Protein AF-A3HVT8-F1 (afdb_monomer)

pLDDT: mean 86.58, std 16.51, range [49.47, 98.69]

Radius of gyration: 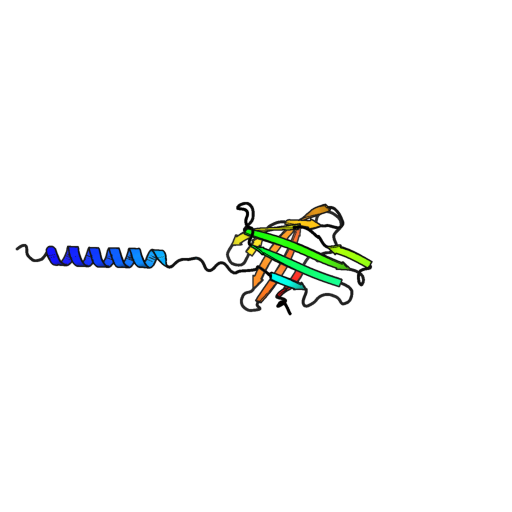23.58 Å; Cα contacts (8 Å, |Δi|>4): 296; chains: 1; bounding box: 61×32×71 Å

Nearest PDB structures (foldseek):
  1k32-assembly1_E  TM=3.533E-01  e=2.035E+00  Thermoplasma acidophilum
  9cpb-assembly1_3N  TM=2.663E-01  e=1.655E+00  Bos taurus

Sequence (145 aa):
MQFSYFWEISIMKVLAWFILQLSLAFSGFGQNLSGNWEWAQNPSDRSFSIQLIQSSSKAFDLEGSHCGTYYNGGRIDCAEELSIFLNQESENLWIGTIQSAYSGKKSQLTIAYNPKEKQLEWQITKGEGQFYFPYHAILEKVDPN

Mean predicted aligned error: 9.39 Å

Organism: NCBI:txid388413

Secondary structure (DSSP, 8-state):
--TTHHHHHHHHHHHHHHHHHHTT----------EEEEETT--TTEEEEEEEEE-SSSS-SEEEEEEEEETTTTEEEE-SS--EEEEEEETTEEEEEEE-TTT--EEEEEEEEETTTTEEEEEEEE--S---S-SEEEEEEEPP-

Foldseek 3Di:
DPPPPPVVVVVVVVVVVVVVVVVVPPPPPQDDPAAKKWFPPDDPFKTKIKGWDQDPDPPARIWIWMWIAGRNNPDIFGDPDIFWGWHAPDRQKIWDWGQTPVFRDIFIWMWGADPVVRWIWIAGPGDDDDHRDDRTGIIHGDDDD

Solvent-accessible surface area (backbone atoms only — not comparable to full-atom values): 7995 Å² total; per-residue (Å²): 142,77,80,74,62,65,61,54,59,53,53,53,51,52,52,52,51,52,53,59,59,60,70,70,69,77,70,78,82,71,82,80,72,56,44,39,31,34,42,74,82,53,58,97,42,39,48,40,36,38,39,36,38,74,42,92,52,94,87,32,55,33,31,20,27,40,39,11,27,32,69,74,61,78,40,67,20,55,40,95,51,80,30,33,46,27,37,72,76,50,91,56,29,31,39,38,38,38,44,31,59,62,55,67,29,63,20,36,31,39,40,37,54,41,80,90,79,57,31,36,43,39,36,50,78,43,84,42,80,60,69,44,63,74,57,64,45,53,25,35,71,54,79,86,129

Structure (mmCIF, N/CA/C/O backbone):
data_AF-A3HVT8-F1
#
_entry.id   AF-A3HVT8-F1
#
loop_
_atom_site.group_PDB
_atom_site.id
_atom_site.type_symbol
_atom_site.label_atom_id
_atom_site.label_alt_id
_atom_site.label_comp_id
_atom_site.label_asym_id
_atom_site.label_entity_id
_atom_site.label_seq_id
_atom_site.pdbx_PDB_ins_code
_atom_site.Cartn_x
_atom_site.Cartn_y
_atom_site.Cartn_z
_atom_site.occupancy
_atom_site.B_iso_or_equiv
_atom_site.auth_seq_id
_atom_site.auth_comp_id
_atom_site.auth_asym_id
_atom_site.auth_atom_id
_atom_site.pdbx_PDB_model_num
ATOM 1 N N . MET A 1 1 ? -44.988 -16.200 57.098 1.00 51.44 1 MET A N 1
ATOM 2 C CA . MET A 1 1 ? -44.590 -16.339 55.679 1.00 51.44 1 MET A CA 1
ATOM 3 C C . MET A 1 1 ? -43.685 -15.168 55.317 1.00 51.44 1 MET A C 1
ATOM 5 O O . MET A 1 1 ? -44.191 -14.131 54.929 1.00 51.44 1 MET A O 1
ATOM 9 N N . GLN A 1 2 ? -42.375 -15.258 55.556 1.00 52.53 2 GLN A N 1
ATOM 10 C CA . GLN A 1 2 ? -41.452 -14.159 55.201 1.00 52.53 2 GLN A CA 1
ATOM 11 C C . GLN A 1 2 ? -39.993 -1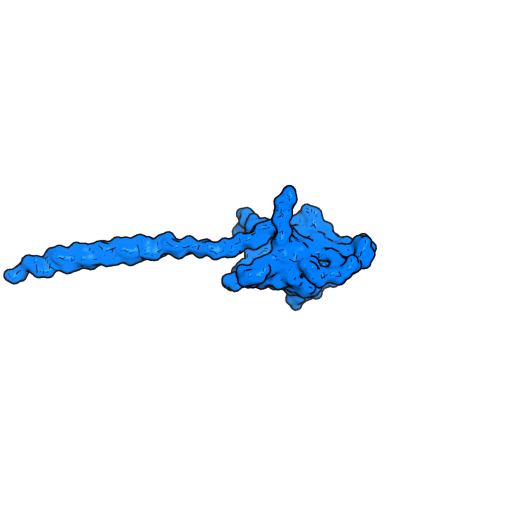4.605 54.994 1.00 52.53 2 GLN A C 1
ATOM 13 O O . GLN A 1 2 ? -39.136 -13.780 54.703 1.00 52.53 2 GLN A O 1
ATOM 18 N N . PHE A 1 3 ? -39.704 -15.908 55.094 1.00 49.47 3 PHE A N 1
ATOM 19 C CA . PHE A 1 3 ? -38.347 -16.448 54.952 1.00 49.47 3 PHE A CA 1
ATOM 20 C C . PHE A 1 3 ? -37.931 -16.729 53.499 1.00 49.47 3 PHE A C 1
ATOM 22 O O . PHE A 1 3 ? -36.769 -17.028 53.254 1.00 49.47 3 PHE A O 1
ATOM 29 N N . SER A 1 4 ? -38.844 -16.597 52.534 1.00 54.00 4 SER A N 1
ATOM 30 C CA . SER A 1 4 ? -38.596 -16.936 51.127 1.00 54.00 4 SER A CA 1
ATOM 31 C C . SER A 1 4 ? -38.040 -15.795 50.272 1.00 54.00 4 SER A C 1
ATOM 33 O O . SER A 1 4 ? -37.589 -16.037 49.165 1.00 54.00 4 SER A O 1
ATOM 35 N N . TYR A 1 5 ? -38.030 -14.550 50.753 1.00 52.88 5 TYR A N 1
ATOM 36 C CA . TYR A 1 5 ? -37.575 -13.408 49.942 1.0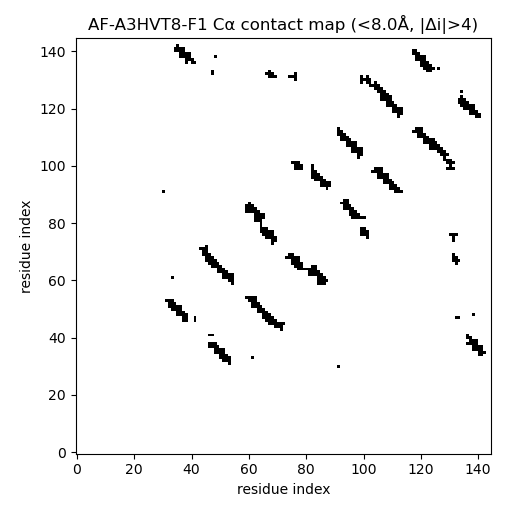0 52.88 5 TYR A CA 1
ATOM 37 C C . TYR A 1 5 ? -36.069 -13.134 50.054 1.00 52.88 5 TYR A C 1
ATOM 39 O O . TYR A 1 5 ? -35.485 -12.473 49.199 1.00 52.88 5 TYR A O 1
ATOM 47 N N . PHE A 1 6 ? -35.415 -13.638 51.104 1.00 51.94 6 PHE A N 1
ATOM 48 C CA . PHE A 1 6 ? -34.019 -13.298 51.395 1.00 51.94 6 PHE A CA 1
ATOM 49 C C . PHE A 1 6 ? -33.012 -14.053 50.509 1.00 51.94 6 PHE A C 1
ATOM 51 O O . PHE A 1 6 ? -31.947 -13.520 50.185 1.00 51.94 6 PHE A O 1
ATOM 58 N N . TRP A 1 7 ? -33.348 -15.273 50.077 1.00 50.72 7 TRP A N 1
ATOM 59 C CA . TRP A 1 7 ? -32.488 -16.072 49.197 1.00 50.72 7 TRP A CA 1
ATOM 60 C C . TRP A 1 7 ? -32.522 -15.585 47.737 1.00 50.72 7 TRP A C 1
ATOM 62 O O . TRP A 1 7 ? -31.497 -15.630 47.058 1.00 50.72 7 TRP A O 1
ATOM 72 N N . GLU A 1 8 ? -33.651 -15.043 47.263 1.00 52.25 8 GLU A N 1
ATOM 73 C CA . GLU A 1 8 ? -33.821 -14.634 45.855 1.00 52.25 8 GLU A CA 1
ATOM 74 C C . GLU A 1 8 ? -33.007 -13.378 45.535 1.00 52.25 8 GLU A C 1
ATOM 76 O O . GLU A 1 8 ? -32.340 -13.298 44.502 1.00 52.25 8 GLU A O 1
ATOM 81 N N . ILE A 1 9 ? -32.959 -12.432 46.479 1.00 57.47 9 ILE A N 1
ATOM 82 C CA . ILE A 1 9 ? -32.184 -11.190 46.354 1.00 57.47 9 ILE A CA 1
ATOM 83 C C . ILE A 1 9 ? -30.674 -11.483 46.290 1.00 57.47 9 ILE A C 1
ATOM 85 O O . ILE A 1 9 ? -29.931 -10.776 45.608 1.00 57.47 9 ILE A O 1
ATOM 89 N N . SER A 1 10 ? -30.207 -12.534 46.973 1.00 59.22 10 SER A N 1
ATOM 90 C CA . SER A 1 10 ? -28.794 -12.936 46.946 1.00 59.22 10 SER A CA 1
ATOM 91 C C . SER A 1 10 ? -28.405 -13.577 45.612 1.00 59.22 10 SER A C 1
ATOM 93 O O . SER A 1 10 ? -27.349 -13.256 45.072 1.00 59.22 10 SER A O 1
ATOM 95 N N . ILE A 1 11 ? -29.276 -14.407 45.030 1.00 60.94 11 ILE A N 1
ATOM 96 C CA . ILE A 1 11 ? -29.049 -15.042 43.722 1.00 60.94 11 ILE A CA 1
ATOM 97 C C . ILE A 1 11 ? -29.028 -13.993 42.600 1.00 60.94 11 ILE A C 1
ATOM 99 O O . ILE A 1 11 ? -28.131 -14.016 41.757 1.00 60.94 11 ILE A O 1
ATOM 103 N N . MET A 1 12 ? -29.944 -13.015 42.627 1.00 63.25 12 MET A N 1
ATOM 104 C CA . MET A 1 12 ? -29.980 -11.931 41.634 1.00 63.25 12 MET A CA 1
ATOM 105 C C . MET A 1 12 ? -28.729 -11.039 41.672 1.00 63.25 12 MET A C 1
ATOM 107 O O . MET A 1 12 ? -28.254 -10.610 40.623 1.00 63.25 12 MET A O 1
ATOM 111 N N . LYS A 1 13 ? -28.154 -10.788 42.857 1.00 62.09 13 LYS A N 1
ATOM 112 C CA . LYS A 1 13 ? -26.903 -10.020 42.999 1.00 62.09 13 LYS A CA 1
ATOM 113 C C . LYS A 1 13 ? -25.692 -10.771 42.455 1.00 62.09 13 LYS A C 1
ATOM 115 O O . LYS A 1 13 ? -24.856 -10.152 41.806 1.00 62.09 13 LYS A O 1
ATOM 120 N N . VAL A 1 14 ? -25.613 -12.084 42.683 1.00 67.50 14 VAL A N 1
ATOM 121 C CA . VAL A 1 14 ? -24.528 -12.932 42.159 1.00 67.50 14 VAL A CA 1
ATOM 122 C C . VAL A 1 14 ? -24.604 -13.033 40.634 1.00 67.50 14 VAL A C 1
ATOM 124 O O . VAL A 1 14 ? -23.586 -12.863 39.972 1.00 67.50 14 VAL A O 1
ATOM 127 N N . LEU A 1 15 ? -25.804 -13.210 40.070 1.00 64.81 15 LEU A N 1
ATOM 128 C CA . LEU A 1 15 ? -26.034 -13.192 38.619 1.00 64.81 15 LEU A CA 1
ATOM 129 C C . LEU A 1 15 ? -25.666 -11.842 37.989 1.00 64.81 15 LEU A C 1
ATOM 131 O O . LEU A 1 15 ? -24.975 -11.815 36.975 1.00 64.81 15 LEU A O 1
ATOM 135 N N . ALA A 1 16 ? -26.062 -10.726 38.608 1.00 64.38 16 ALA A N 1
ATOM 136 C CA . ALA A 1 16 ? -25.708 -9.391 38.125 1.00 64.38 16 ALA A CA 1
ATOM 137 C C . ALA A 1 16 ? -24.189 -9.135 38.166 1.00 64.38 16 ALA A C 1
ATOM 139 O O . ALA A 1 16 ? -23.643 -8.544 37.237 1.00 64.38 16 ALA A O 1
ATOM 140 N N . TRP A 1 17 ? -23.493 -9.622 39.200 1.00 66.62 17 TRP A N 1
ATOM 141 C CA . TRP A 1 17 ? -22.031 -9.548 39.295 1.00 66.62 17 TRP A CA 1
ATOM 142 C C . TRP A 1 17 ? -21.335 -10.406 38.231 1.00 66.62 17 TRP A C 1
ATOM 144 O O . TRP A 1 17 ? -20.360 -9.962 37.629 1.00 66.62 17 TRP A O 1
ATOM 154 N N . PHE A 1 18 ? -21.863 -11.601 37.951 1.00 60.38 18 PHE A N 1
ATOM 155 C CA . PHE A 1 18 ? -21.343 -12.485 36.904 1.00 60.38 18 PHE A CA 1
ATOM 156 C C . PHE A 1 18 ? -21.504 -11.878 35.503 1.00 60.38 18 PHE A C 1
ATOM 158 O O . PHE A 1 18 ? -20.575 -11.925 34.702 1.00 60.38 18 PHE A O 1
ATOM 165 N N . ILE A 1 19 ? -22.652 -11.253 35.220 1.00 62.06 19 ILE A N 1
ATOM 166 C CA . ILE A 1 19 ? -22.911 -10.565 33.944 1.00 62.06 19 ILE A CA 1
ATOM 167 C C . ILE A 1 19 ? -21.988 -9.345 33.786 1.00 62.06 19 ILE A C 1
ATOM 169 O O . ILE A 1 19 ? -21.434 -9.133 32.708 1.00 62.06 19 ILE A O 1
ATOM 173 N N . LEU A 1 20 ? -21.755 -8.589 34.866 1.00 57.72 20 LEU A N 1
ATOM 174 C CA . LEU A 1 20 ? -20.844 -7.441 34.864 1.00 57.72 20 LEU A CA 1
ATOM 175 C C . LEU A 1 20 ? -19.384 -7.857 34.603 1.00 57.72 20 LEU A C 1
ATOM 177 O O . LEU A 1 20 ? -18.669 -7.174 33.869 1.00 57.72 20 LEU A O 1
ATOM 181 N N . GLN A 1 21 ? -18.946 -8.999 35.142 1.00 59.03 21 GLN A N 1
ATOM 182 C CA . GLN A 1 21 ? -17.613 -9.540 34.858 1.00 59.03 21 GLN A CA 1
ATOM 183 C C . GLN A 1 21 ? -17.478 -10.072 33.425 1.00 59.03 21 GLN A C 1
ATOM 185 O O . GLN A 1 21 ? -16.415 -9.926 32.825 1.00 59.03 21 GLN A O 1
ATOM 190 N N . LEU A 1 22 ? -18.548 -10.619 32.841 1.00 54.28 22 LEU A N 1
ATOM 191 C CA . LEU A 1 22 ? -18.527 -11.123 31.465 1.00 54.28 22 LEU A CA 1
ATOM 192 C C . LEU A 1 22 ? -18.409 -9.995 30.422 1.00 54.28 22 LEU A C 1
ATOM 194 O O . LEU A 1 22 ? -17.796 -10.186 29.375 1.00 54.28 22 LEU A O 1
ATOM 198 N N . SER A 1 23 ? -18.941 -8.802 30.715 1.00 55.12 23 SER A N 1
ATOM 199 C CA . SER A 1 23 ? -18.884 -7.651 29.797 1.00 55.12 23 SER A CA 1
ATOM 200 C C . SER A 1 23 ? -17.505 -6.991 29.649 1.00 55.12 23 SER A C 1
ATOM 202 O O . SER A 1 23 ? -17.308 -6.217 28.718 1.00 55.12 23 SER A O 1
ATOM 204 N N . LEU A 1 24 ? -16.536 -7.300 30.518 1.00 55.72 24 LEU A N 1
ATOM 205 C CA . LEU A 1 24 ? -15.190 -6.705 30.475 1.00 55.72 24 LEU A CA 1
ATOM 206 C C . LEU A 1 24 ? -14.184 -7.493 29.618 1.00 55.72 24 LEU A C 1
ATOM 208 O O . LEU A 1 24 ? -13.060 -7.036 29.437 1.00 55.72 24 LEU A O 1
ATOM 212 N N . ALA A 1 25 ? -14.563 -8.657 29.079 1.00 52.53 25 ALA A N 1
ATOM 213 C CA . ALA A 1 25 ? -13.636 -9.536 28.361 1.00 52.53 25 ALA A CA 1
ATOM 214 C C . ALA A 1 25 ? -13.548 -9.282 26.843 1.00 52.53 25 ALA A C 1
ATOM 216 O O . ALA A 1 25 ? -12.723 -9.897 26.172 1.00 52.53 25 ALA A O 1
ATOM 217 N N . PHE A 1 26 ? -14.349 -8.370 26.284 1.00 50.62 26 PHE A N 1
ATOM 218 C CA . PHE A 1 26 ? -14.253 -7.997 24.869 1.00 50.62 26 PHE A CA 1
ATOM 219 C C . PHE A 1 26 ? -13.209 -6.890 24.661 1.00 50.62 26 PHE A C 1
ATOM 221 O O . PHE A 1 26 ? -13.504 -5.786 24.210 1.00 50.62 26 PHE A O 1
ATOM 228 N N . SER A 1 27 ? -11.952 -7.180 24.990 1.00 51.47 27 SER A N 1
ATOM 229 C CA . SER A 1 27 ? -10.845 -6.459 24.367 1.00 51.47 27 SER A CA 1
ATOM 230 C C . SER A 1 27 ? -10.738 -6.984 22.940 1.00 51.47 27 SER A C 1
ATOM 232 O O . SER A 1 27 ? -10.339 -8.126 22.727 1.00 51.47 27 SER A O 1
ATOM 234 N N . GLY A 1 28 ? -11.176 -6.181 21.968 1.00 51.16 28 GLY A N 1
ATOM 235 C CA . GLY A 1 28 ? -11.036 -6.512 20.555 1.00 51.16 28 GLY A CA 1
ATOM 236 C C . GLY A 1 28 ? -9.572 -6.809 20.245 1.00 51.16 28 GLY A C 1
ATOM 237 O O . GLY A 1 28 ? -8.723 -5.926 20.348 1.00 51.16 28 GLY A O 1
ATOM 238 N N . PHE A 1 29 ? -9.271 -8.057 19.894 1.00 53.22 29 PHE A N 1
ATOM 239 C CA . PHE A 1 29 ? -7.991 -8.426 19.307 1.00 53.22 29 PHE A CA 1
ATOM 240 C C . PHE A 1 29 ? -7.947 -7.829 17.898 1.00 53.22 29 PHE A C 1
ATOM 242 O O . PHE A 1 29 ? -8.303 -8.481 16.920 1.00 53.22 29 PHE A O 1
ATOM 249 N N . GLY A 1 30 ? -7.571 -6.553 17.800 1.00 58.72 30 GLY A N 1
ATOM 250 C CA . GLY A 1 30 ? -7.244 -5.937 16.521 1.00 58.72 30 GLY A CA 1
ATOM 251 C C . GLY A 1 30 ? -6.058 -6.672 15.902 1.00 58.72 30 GLY A C 1
ATOM 252 O O . GLY A 1 30 ? -5.051 -6.912 16.572 1.00 58.72 30 GLY A O 1
ATOM 253 N N . GLN A 1 31 ? -6.181 -7.067 14.636 1.00 73.19 31 GLN A N 1
ATOM 254 C CA . GLN A 1 31 ? -5.084 -7.701 13.909 1.00 73.19 31 GLN A CA 1
ATOM 255 C C . GLN A 1 31 ? -3.949 -6.688 13.728 1.00 73.19 31 GLN A C 1
ATOM 257 O O . GLN A 1 31 ? -4.143 -5.634 13.125 1.00 73.19 31 GLN A O 1
ATOM 262 N N . ASN A 1 32 ? -2.759 -6.998 14.249 1.00 84.50 32 ASN A N 1
ATOM 263 C CA . ASN A 1 32 ? -1.599 -6.123 14.107 1.00 84.50 32 ASN A CA 1
ATOM 264 C C . ASN A 1 32 ? -0.949 -6.315 12.728 1.00 84.50 32 ASN A C 1
ATOM 266 O O . ASN A 1 32 ? -0.178 -7.255 12.514 1.00 84.50 32 ASN A O 1
ATOM 270 N N . LEU A 1 33 ? -1.240 -5.395 11.807 1.00 92.50 33 LEU A N 1
ATOM 271 C CA . LEU A 1 33 ? -0.641 -5.367 10.470 1.00 92.50 33 LEU A CA 1
ATOM 272 C C . LEU A 1 33 ? 0.742 -4.705 10.416 1.00 92.50 33 LEU A C 1
ATOM 274 O O . LEU A 1 33 ? 1.358 -4.685 9.351 1.00 92.50 33 LEU A O 1
ATOM 278 N N . SER A 1 34 ? 1.257 -4.195 11.538 1.00 94.25 34 SER A N 1
ATOM 279 C CA . SER A 1 34 ? 2.566 -3.539 11.564 1.00 94.25 34 SER A CA 1
ATOM 280 C C . SER A 1 34 ? 3.674 -4.499 11.125 1.00 94.25 34 SER A C 1
ATOM 282 O O . SER A 1 34 ? 3.687 -5.679 11.505 1.00 94.25 34 SER A O 1
ATOM 284 N N . GLY A 1 35 ? 4.618 -3.987 10.343 1.00 95.25 35 GLY A N 1
ATOM 285 C CA . GLY A 1 35 ? 5.743 -4.738 9.796 1.00 95.25 35 GLY A CA 1
ATOM 286 C C . GLY A 1 35 ? 5.993 -4.442 8.322 1.00 95.25 35 GLY A C 1
ATOM 287 O O . GLY A 1 35 ? 5.342 -3.585 7.722 1.00 95.25 35 GLY A O 1
ATOM 288 N N . ASN A 1 36 ? 6.953 -5.171 7.761 1.00 96.69 36 ASN A N 1
ATOM 289 C CA . ASN A 1 36 ? 7.305 -5.100 6.349 1.00 96.69 36 ASN A CA 1
ATOM 290 C C . ASN A 1 36 ? 6.520 -6.148 5.565 1.00 96.69 36 ASN A C 1
ATOM 292 O O . ASN A 1 36 ? 6.360 -7.282 6.023 1.00 96.69 36 ASN A O 1
ATOM 296 N N . TRP A 1 37 ? 6.060 -5.763 4.384 1.00 97.50 37 TRP A N 1
ATOM 297 C CA . TRP A 1 37 ? 5.316 -6.622 3.477 1.00 97.50 37 TRP A CA 1
ATOM 298 C C . TRP A 1 37 ? 5.868 -6.474 2.065 1.00 97.50 37 TRP A C 1
ATOM 300 O O . TRP A 1 37 ? 6.089 -5.355 1.603 1.00 97.50 37 TRP A O 1
ATOM 310 N N . GLU A 1 38 ? 6.065 -7.590 1.374 1.00 97.38 38 GLU A N 1
ATOM 311 C CA . GLU A 1 38 ? 6.652 -7.632 0.035 1.00 97.38 38 GLU A CA 1
ATOM 312 C C . GLU A 1 38 ? 5.756 -8.373 -0.949 1.00 97.38 38 GLU A C 1
ATOM 314 O O . GLU A 1 38 ? 5.060 -9.325 -0.601 1.00 97.38 38 GLU A O 1
ATOM 319 N N . TRP A 1 39 ? 5.765 -7.926 -2.202 1.00 96.75 39 TRP A N 1
ATOM 320 C CA . TRP A 1 39 ? 4.977 -8.528 -3.269 1.00 96.75 39 TRP A CA 1
ATOM 321 C C . TRP A 1 39 ? 5.543 -9.895 -3.675 1.00 96.75 39 TRP A C 1
ATOM 323 O O . TRP A 1 39 ? 6.503 -9.974 -4.434 1.00 96.75 39 TRP A O 1
ATOM 333 N N . ALA A 1 40 ? 4.908 -10.966 -3.190 1.00 83.50 40 ALA A N 1
ATOM 334 C CA . ALA A 1 40 ? 5.426 -12.336 -3.260 1.00 83.50 40 ALA A CA 1
ATOM 335 C C . ALA A 1 40 ? 5.498 -12.931 -4.678 1.00 83.50 40 ALA A C 1
ATOM 337 O O . ALA A 1 40 ? 6.361 -13.752 -4.976 1.00 83.50 40 ALA A O 1
ATOM 338 N N . GLN A 1 41 ? 4.577 -12.537 -5.561 1.00 85.19 41 GLN A N 1
ATOM 339 C CA . GLN A 1 41 ? 4.496 -13.013 -6.950 1.00 85.19 41 GLN A CA 1
ATOM 340 C C . GLN A 1 41 ? 4.669 -11.847 -7.927 1.00 85.19 41 GLN A C 1
ATOM 342 O O . GLN A 1 41 ? 3.855 -11.623 -8.826 1.00 85.19 41 GLN A O 1
ATOM 347 N N . ASN A 1 42 ? 5.707 -11.048 -7.704 1.00 83.19 42 ASN A N 1
ATOM 348 C CA . ASN A 1 42 ? 6.060 -9.934 -8.566 1.00 83.19 42 ASN A CA 1
ATOM 349 C C . ASN A 1 42 ? 6.642 -10.415 -9.913 1.00 83.19 42 ASN A C 1
ATOM 351 O O . ASN A 1 42 ? 7.345 -11.426 -9.980 1.00 83.19 42 ASN A O 1
ATOM 355 N N . PRO A 1 43 ? 6.403 -9.679 -11.014 1.00 88.44 43 PRO A N 1
ATOM 356 C CA . PRO A 1 43 ? 7.168 -9.849 -12.245 1.00 88.44 43 PRO A CA 1
ATOM 357 C C . PRO A 1 43 ? 8.668 -9.663 -11.995 1.00 88.44 43 PRO A C 1
ATOM 359 O O . PRO A 1 43 ? 9.061 -8.836 -11.177 1.00 88.44 43 PRO A O 1
ATOM 362 N N . SER A 1 44 ? 9.513 -10.369 -12.750 1.00 89.56 44 SER A N 1
ATOM 363 C CA . SER A 1 44 ? 10.971 -10.363 -12.545 1.00 89.56 44 SER A CA 1
ATOM 364 C C . SER A 1 44 ? 11.629 -8.984 -12.659 1.00 89.56 44 SER A C 1
ATOM 366 O O . SER A 1 44 ? 12.742 -8.806 -12.184 1.00 89.56 44 SER A O 1
ATOM 368 N N . ASP A 1 45 ? 10.980 -8.030 -13.331 1.00 91.56 45 ASP A N 1
ATOM 369 C CA . ASP A 1 45 ? 11.483 -6.677 -13.567 1.00 91.56 45 ASP A CA 1
ATOM 370 C C . ASP A 1 45 ? 10.887 -5.618 -12.629 1.00 91.56 45 ASP A C 1
ATOM 372 O O . ASP A 1 45 ? 11.138 -4.422 -12.818 1.00 91.56 45 ASP A O 1
ATOM 376 N N . ARG A 1 46 ? 10.071 -6.028 -11.651 1.00 94.62 46 ARG A N 1
ATOM 377 C CA . ARG A 1 46 ? 9.352 -5.128 -10.746 1.00 94.62 46 ARG A CA 1
ATOM 378 C C . ARG A 1 46 ? 9.481 -5.599 -9.316 1.00 94.62 46 ARG A C 1
ATOM 380 O O . ARG A 1 46 ? 9.481 -6.792 -9.066 1.00 94.62 46 ARG A O 1
ATOM 387 N N . SER A 1 47 ? 9.492 -4.682 -8.367 1.00 96.75 47 SER A N 1
ATOM 388 C CA . SER A 1 47 ? 9.315 -5.006 -6.954 1.00 96.75 47 SER A CA 1
ATOM 389 C C . SER A 1 47 ? 8.364 -4.014 -6.313 1.00 96.75 47 SER A C 1
ATOM 391 O O . SER A 1 47 ? 8.194 -2.891 -6.794 1.00 96.75 47 SER A O 1
ATOM 393 N N . PHE A 1 48 ? 7.715 -4.446 -5.242 1.00 98.00 48 PHE A N 1
ATOM 394 C CA . PHE A 1 48 ? 6.897 -3.571 -4.428 1.00 98.00 48 PHE A CA 1
ATOM 395 C C . PHE A 1 48 ? 6.926 -4.047 -2.985 1.00 98.00 48 PHE A C 1
ATOM 397 O O . PHE A 1 48 ? 6.722 -5.232 -2.718 1.00 98.00 48 PHE A O 1
ATOM 404 N N . SER A 1 49 ? 7.179 -3.116 -2.077 1.00 97.88 49 SER A N 1
ATOM 405 C CA . SER A 1 49 ? 7.140 -3.345 -0.645 1.00 97.88 49 SER A CA 1
ATOM 406 C C . SER A 1 49 ? 6.468 -2.182 0.066 1.00 97.88 49 SER A C 1
ATOM 408 O O . SER A 1 49 ? 6.460 -1.042 -0.414 1.00 97.88 49 SER A O 1
ATOM 410 N N . ILE A 1 50 ? 5.893 -2.485 1.224 1.00 98.25 50 ILE A N 1
ATOM 411 C CA . ILE A 1 50 ? 5.349 -1.493 2.143 1.00 98.25 50 ILE A CA 1
ATOM 412 C C . ILE A 1 50 ? 5.835 -1.787 3.556 1.00 98.25 50 ILE A C 1
ATOM 414 O O . ILE A 1 50 ? 6.017 -2.943 3.942 1.00 98.25 50 ILE A O 1
ATOM 418 N N . GLN A 1 51 ? 5.991 -0.732 4.340 1.00 97.56 51 GLN A N 1
ATOM 419 C CA . GLN A 1 51 ? 6.182 -0.824 5.777 1.00 97.56 51 GLN A CA 1
ATOM 420 C C . GLN A 1 51 ? 4.987 -0.167 6.449 1.00 97.56 51 GLN A C 1
ATOM 422 O O . GLN A 1 51 ? 4.725 1.009 6.217 1.00 97.56 51 GLN A O 1
ATOM 427 N N . LEU A 1 52 ? 4.265 -0.925 7.270 1.00 97.12 52 LEU A N 1
ATOM 428 C CA . LEU A 1 52 ? 3.121 -0.431 8.030 1.00 97.12 52 LEU A CA 1
ATOM 429 C C . LEU A 1 52 ? 3.483 -0.307 9.508 1.00 97.12 52 LEU A C 1
ATOM 431 O O . LEU A 1 52 ? 4.163 -1.168 10.072 1.00 97.12 52 LEU A O 1
ATOM 435 N N . ILE A 1 53 ? 2.983 0.745 10.142 1.00 95.50 53 ILE A N 1
ATOM 436 C CA . ILE A 1 53 ? 3.082 1.000 11.575 1.00 95.50 53 ILE A CA 1
ATOM 437 C C . ILE A 1 53 ? 1.712 1.405 12.116 1.00 95.50 53 ILE A C 1
ATOM 439 O O . ILE A 1 53 ? 0.915 2.047 11.428 1.00 95.50 53 ILE A O 1
ATOM 443 N N . GLN A 1 54 ? 1.439 1.051 13.370 1.00 93.69 54 GLN A N 1
ATOM 444 C CA . GLN A 1 54 ? 0.298 1.612 14.083 1.00 93.69 54 GLN A CA 1
ATOM 445 C C . GLN A 1 54 ? 0.483 3.125 14.202 1.00 93.69 54 GLN A C 1
ATOM 447 O O . GLN A 1 54 ? 1.530 3.580 14.674 1.00 93.69 54 GLN A O 1
ATOM 452 N N . SER A 1 55 ? -0.521 3.901 13.793 1.00 89.50 55 SER A N 1
ATOM 453 C CA . SER A 1 55 ? -0.436 5.348 13.969 1.00 89.50 55 SER A CA 1
ATOM 454 C C . SER A 1 55 ? -0.452 5.695 15.459 1.00 89.50 55 SER A C 1
ATOM 456 O O . SER A 1 55 ? -1.179 5.107 16.262 1.00 89.50 55 SER A O 1
ATOM 458 N N . SER A 1 56 ? 0.354 6.689 15.826 1.00 82.75 56 SER A N 1
ATOM 459 C CA . SER A 1 56 ? 0.264 7.352 17.134 1.00 82.75 56 SER A CA 1
ATOM 460 C C . SER A 1 56 ? -0.778 8.480 17.144 1.00 82.75 56 SER A C 1
ATOM 462 O O . SER A 1 56 ? -1.133 8.998 18.205 1.00 82.75 56 SER A O 1
ATOM 464 N N . SER A 1 57 ? -1.270 8.864 15.963 1.00 81.44 57 SER A N 1
ATOM 465 C CA . SER A 1 57 ? -2.309 9.864 15.760 1.00 81.44 57 SER A CA 1
ATOM 466 C C . SER A 1 57 ? -3.696 9.228 15.842 1.00 81.44 57 SER A C 1
ATOM 468 O O . SER A 1 57 ? -3.880 8.053 15.563 1.00 81.44 57 SER A O 1
ATOM 470 N N . LYS A 1 58 ? -4.709 10.032 16.181 1.00 82.38 58 LYS A N 1
ATOM 471 C CA . LYS A 1 58 ? -6.122 9.618 16.091 1.00 82.38 58 LYS A CA 1
ATOM 472 C C . LYS A 1 58 ? -6.708 9.768 14.681 1.00 82.38 58 LYS A C 1
ATOM 474 O O . LYS A 1 58 ? -7.893 9.517 14.499 1.00 82.38 58 LYS A O 1
ATOM 479 N N . ALA A 1 59 ? -5.931 10.278 13.724 1.00 91.50 59 ALA A N 1
ATOM 480 C CA . ALA A 1 59 ? -6.416 10.555 12.372 1.00 91.50 59 ALA A CA 1
ATOM 481 C C . ALA A 1 59 ? -6.461 9.307 11.478 1.00 91.50 59 ALA A C 1
ATOM 483 O O . ALA A 1 59 ? -7.273 9.261 10.553 1.00 91.50 59 ALA A O 1
ATOM 484 N N . PHE A 1 60 ? -5.581 8.342 11.750 1.00 94.00 60 PHE A N 1
ATOM 485 C CA . PHE A 1 60 ? -5.422 7.107 10.993 1.00 94.00 60 PHE A CA 1
ATOM 486 C C . PHE A 1 60 ? -5.219 5.944 11.957 1.00 94.00 60 PHE A C 1
ATOM 488 O O . PHE A 1 60 ? -4.638 6.135 13.021 1.00 94.00 60 PHE A O 1
ATOM 495 N N . ASP A 1 61 ? -5.656 4.745 11.588 1.00 93.88 61 ASP A N 1
ATOM 496 C CA . ASP A 1 61 ? -5.358 3.535 12.359 1.00 93.88 61 ASP A CA 1
ATOM 497 C C . ASP A 1 61 ? -3.963 3.001 12.012 1.00 93.88 61 ASP A C 1
ATOM 499 O O . ASP A 1 61 ? -3.190 2.618 12.892 1.00 93.88 61 ASP A O 1
ATOM 503 N N . LEU A 1 62 ? -3.614 3.022 10.723 1.00 95.44 62 LEU A N 1
ATOM 504 C CA . LEU A 1 62 ? -2.313 2.595 10.215 1.00 95.44 62 LEU A CA 1
ATOM 505 C C . LEU A 1 62 ? -1.705 3.672 9.321 1.00 95.44 62 LEU A C 1
ATOM 507 O O . LEU A 1 62 ? -2.381 4.306 8.508 1.00 95.44 62 LEU A O 1
ATOM 511 N N . GLU A 1 63 ? -0.397 3.819 9.443 1.00 97.25 63 GLU A N 1
ATOM 512 C CA . GLU A 1 63 ? 0.427 4.662 8.587 1.00 97.25 63 GLU A CA 1
ATOM 513 C C . GLU A 1 63 ? 1.565 3.824 8.017 1.00 97.25 63 GLU A C 1
ATOM 515 O O . GLU A 1 63 ? 1.892 2.756 8.537 1.00 97.25 63 GLU A O 1
ATOM 520 N N . GLY A 1 64 ? 2.174 4.278 6.931 1.00 97.31 64 GLY A N 1
ATOM 521 C CA . GLY A 1 64 ? 3.278 3.535 6.355 1.00 97.31 64 GLY A CA 1
ATOM 522 C C . GLY A 1 64 ? 4.012 4.239 5.238 1.00 97.31 64 GLY A C 1
ATOM 523 O O . GLY A 1 64 ? 3.628 5.319 4.789 1.00 97.31 64 GLY A O 1
ATOM 524 N N . SER A 1 65 ? 5.066 3.590 4.770 1.00 98.19 65 SER A N 1
ATOM 525 C CA . SER A 1 65 ? 5.840 3.979 3.596 1.00 98.19 65 SER A CA 1
ATOM 526 C C . SER A 1 65 ? 5.777 2.881 2.537 1.00 98.19 65 SER A C 1
ATOM 528 O O . SER A 1 65 ? 5.382 1.744 2.810 1.00 98.19 65 SER A O 1
ATOM 530 N N . HIS A 1 66 ? 6.132 3.234 1.304 1.00 98.44 66 HIS A N 1
ATOM 531 C CA . HIS A 1 66 ? 6.164 2.302 0.185 1.00 98.44 66 HIS A CA 1
ATOM 532 C C . HIS A 1 66 ? 7.466 2.429 -0.593 1.00 98.44 66 HIS A C 1
ATOM 534 O O . HIS A 1 66 ? 8.076 3.499 -0.636 1.00 98.44 66 HIS A O 1
ATOM 540 N N . CYS A 1 67 ? 7.843 1.343 -1.259 1.00 98.06 67 CYS A N 1
ATOM 541 C CA . CYS A 1 67 ? 8.894 1.346 -2.258 1.00 98.06 67 CYS A CA 1
ATOM 542 C C . CYS A 1 67 ? 8.513 0.442 -3.426 1.00 98.06 67 CYS A C 1
ATOM 544 O O . CYS A 1 67 ? 8.352 -0.767 -3.278 1.00 98.06 67 CYS A O 1
ATOM 546 N N . GLY A 1 68 ? 8.334 1.047 -4.596 1.00 97.44 68 GLY A N 1
ATOM 547 C CA . GLY A 1 68 ? 8.064 0.362 -5.849 1.00 97.44 68 GLY A CA 1
ATOM 548 C C . GLY A 1 68 ? 9.189 0.585 -6.852 1.00 97.44 68 GLY A C 1
ATOM 549 O O . GLY A 1 68 ? 9.636 1.715 -7.059 1.00 97.44 68 GLY A O 1
ATOM 550 N N . THR A 1 69 ? 9.644 -0.485 -7.500 1.00 96.19 69 THR A N 1
ATOM 551 C CA . THR A 1 69 ? 10.631 -0.405 -8.583 1.00 96.19 69 THR A CA 1
ATOM 552 C C . THR A 1 69 ? 10.112 -1.100 -9.831 1.00 96.19 69 THR A C 1
ATOM 554 O O . THR A 1 69 ? 9.437 -2.124 -9.755 1.00 96.19 69 THR A O 1
ATOM 557 N N . TYR A 1 70 ? 10.385 -0.516 -10.994 1.00 94.31 70 TYR A N 1
ATOM 558 C CA . TYR A 1 70 ? 9.992 -1.024 -12.307 1.00 94.31 70 TYR A CA 1
ATOM 559 C C . TYR A 1 70 ? 11.199 -1.010 -13.245 1.00 94.31 70 TYR A C 1
ATOM 561 O O . TYR A 1 70 ? 12.086 -0.160 -13.123 1.00 94.31 70 TYR A O 1
ATOM 569 N N . TYR A 1 71 ? 11.204 -1.926 -14.215 1.00 91.94 71 TYR A N 1
ATOM 570 C CA . TYR A 1 71 ? 12.278 -2.095 -15.194 1.00 91.94 71 TYR A CA 1
ATOM 571 C C . TYR A 1 71 ? 13.653 -2.282 -14.534 1.00 91.94 71 TYR A C 1
ATOM 573 O O . TYR A 1 71 ? 14.608 -1.590 -14.889 1.00 91.94 71 TYR A O 1
ATOM 581 N N . ASN A 1 72 ? 13.747 -3.180 -13.546 1.00 88.56 72 ASN A N 1
ATOM 582 C CA . ASN A 1 72 ? 14.977 -3.456 -12.787 1.00 88.56 72 ASN A CA 1
ATOM 583 C C . ASN A 1 72 ? 15.596 -2.193 -12.157 1.00 88.56 72 ASN A C 1
ATOM 585 O O . ASN A 1 72 ? 16.802 -1.966 -12.242 1.00 88.56 72 ASN A O 1
ATOM 589 N N . GLY A 1 73 ? 14.757 -1.332 -11.575 1.00 89.75 73 GLY A N 1
ATOM 590 C CA . GLY A 1 73 ? 15.189 -0.070 -10.966 1.00 89.75 73 GLY A CA 1
ATOM 591 C C . GLY A 1 73 ? 15.329 1.102 -11.944 1.00 89.75 73 GLY A C 1
ATOM 592 O O . GLY A 1 73 ? 15.684 2.199 -11.527 1.00 89.75 73 GLY A O 1
ATOM 593 N N . GLY A 1 74 ? 15.001 0.927 -13.229 1.00 92.38 74 GLY A N 1
ATOM 594 C CA . GLY A 1 74 ? 14.951 2.035 -14.191 1.00 92.38 74 GLY A CA 1
ATOM 595 C C . GLY A 1 74 ? 13.893 3.096 -13.853 1.00 92.38 74 GLY A C 1
ATOM 596 O O . GLY A 1 74 ? 14.001 4.247 -14.285 1.00 92.38 74 GLY A O 1
ATOM 597 N N . ARG A 1 75 ? 12.870 2.724 -13.074 1.00 95.50 75 ARG A N 1
ATOM 598 C CA . ARG A 1 75 ? 11.884 3.630 -12.472 1.00 95.50 75 ARG A CA 1
ATOM 599 C C . ARG A 1 75 ? 11.680 3.261 -11.009 1.00 95.50 75 ARG A C 1
ATOM 601 O O . ARG A 1 75 ? 11.512 2.085 -10.698 1.00 95.50 75 ARG A O 1
ATOM 608 N N . ILE A 1 76 ? 11.696 4.264 -10.138 1.00 96.44 76 ILE A N 1
ATOM 609 C CA . ILE A 1 76 ? 11.639 4.097 -8.685 1.00 96.44 76 ILE A CA 1
ATOM 610 C C . ILE A 1 76 ? 10.594 5.066 -8.133 1.00 96.44 76 ILE A C 1
ATOM 612 O O . ILE A 1 76 ? 10.581 6.243 -8.497 1.00 96.44 76 ILE A O 1
ATOM 616 N N . ASP A 1 77 ? 9.725 4.552 -7.273 1.00 97.69 77 ASP A N 1
ATOM 617 C CA . ASP A 1 77 ? 8.729 5.292 -6.502 1.00 97.69 77 ASP A CA 1
ATOM 618 C C . ASP A 1 77 ? 8.815 4.802 -5.056 1.00 97.69 77 ASP A C 1
ATOM 620 O O . ASP A 1 77 ? 8.110 3.879 -4.648 1.00 97.69 77 ASP A O 1
ATOM 624 N N . CYS A 1 78 ? 9.795 5.338 -4.327 1.00 97.75 78 CYS A N 1
ATOM 625 C CA . CYS A 1 78 ? 10.067 4.978 -2.941 1.00 97.75 78 CYS A CA 1
ATOM 626 C C . CYS A 1 78 ? 10.009 6.231 -2.081 1.00 97.75 78 CYS A C 1
ATOM 628 O O . CYS A 1 78 ? 10.703 7.211 -2.352 1.00 97.75 78 CYS A O 1
ATOM 630 N N . ALA A 1 79 ? 9.149 6.201 -1.070 1.00 97.06 79 ALA A N 1
ATOM 631 C CA . ALA A 1 79 ? 8.987 7.298 -0.136 1.00 97.06 79 ALA A CA 1
ATOM 632 C C . ALA A 1 79 ? 9.939 7.115 1.052 1.00 97.06 79 ALA A C 1
ATOM 634 O O . ALA A 1 79 ? 9.902 6.082 1.717 1.00 97.06 79 ALA A O 1
ATOM 635 N N . GLU A 1 80 ? 10.761 8.129 1.328 1.00 92.12 80 GLU A N 1
ATOM 636 C CA . GLU A 1 80 ? 11.577 8.193 2.554 1.00 92.12 80 GLU A CA 1
ATOM 637 C C . GLU A 1 80 ? 10.711 8.457 3.797 1.00 92.12 80 GLU A C 1
ATOM 639 O O . GLU 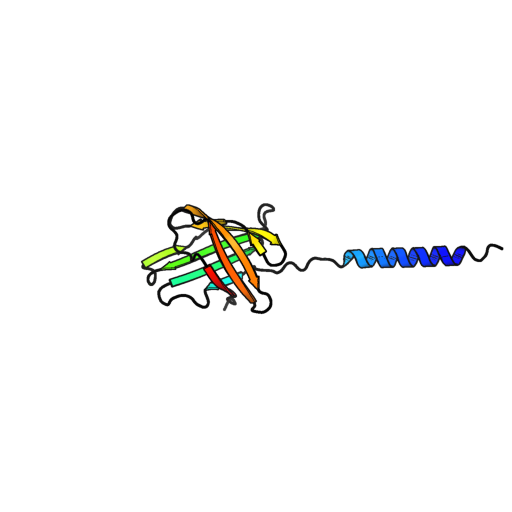A 1 80 ? 11.049 8.039 4.900 1.00 92.12 80 GLU A O 1
ATOM 644 N N . GLU A 1 81 ? 9.564 9.108 3.595 1.00 95.25 81 GLU A N 1
ATOM 645 C CA . GLU A 1 81 ? 8.606 9.505 4.626 1.00 95.25 81 GLU A CA 1
ATOM 646 C C . GLU A 1 81 ? 7.291 8.710 4.524 1.00 95.25 81 GLU A C 1
ATOM 648 O O . GLU A 1 81 ? 7.037 7.969 3.562 1.00 95.25 81 GLU A O 1
ATOM 653 N N . LEU A 1 82 ? 6.406 8.908 5.507 1.00 97.44 82 LEU A N 1
ATOM 654 C CA . LEU A 1 82 ? 5.054 8.348 5.483 1.00 97.44 82 LEU A CA 1
ATOM 655 C C . LEU A 1 82 ? 4.299 8.789 4.222 1.00 97.44 82 LEU A C 1
ATOM 657 O O . LEU A 1 82 ? 4.177 9.973 3.907 1.00 97.44 82 LEU A O 1
ATOM 661 N N . SER A 1 83 ? 3.767 7.809 3.507 1.00 98.31 83 SER A N 1
ATOM 662 C CA . SER A 1 83 ? 3.064 7.981 2.234 1.00 98.31 83 SER A CA 1
ATOM 663 C C . SER A 1 83 ? 1.766 7.188 2.160 1.00 98.31 83 SER A C 1
ATOM 665 O O . SER A 1 83 ? 0.951 7.479 1.290 1.00 98.31 83 SER A O 1
ATOM 667 N N . ILE A 1 84 ? 1.552 6.229 3.060 1.00 98.50 84 ILE A N 1
ATOM 668 C CA . ILE A 1 84 ? 0.341 5.422 3.187 1.00 98.50 84 ILE A CA 1
ATOM 669 C C . ILE A 1 84 ? -0.391 5.848 4.460 1.00 98.50 84 ILE A C 1
ATOM 671 O O . ILE A 1 84 ? 0.218 5.932 5.525 1.00 98.50 84 ILE A O 1
ATOM 675 N N . PHE A 1 85 ? -1.698 6.076 4.352 1.00 98.12 85 PHE A N 1
ATOM 676 C CA . PHE A 1 85 ? -2.560 6.475 5.467 1.00 98.12 85 PHE A CA 1
ATOM 677 C C . PHE A 1 85 ? -3.882 5.718 5.374 1.00 98.12 85 PHE A C 1
ATOM 679 O O . PHE A 1 85 ? -4.555 5.814 4.343 1.00 98.12 85 PHE A O 1
ATOM 686 N N . LEU A 1 86 ? -4.239 4.962 6.413 1.00 97.69 86 LEU A N 1
ATOM 687 C CA . LEU A 1 86 ? -5.334 3.990 6.383 1.00 97.69 86 LEU A CA 1
ATOM 688 C C . LEU A 1 86 ? -6.208 4.073 7.633 1.00 97.69 86 LEU A C 1
ATOM 690 O O . LEU A 1 86 ? -5.711 4.229 8.746 1.00 97.69 86 LEU A O 1
ATOM 694 N N . ASN A 1 87 ? -7.505 3.870 7.432 1.00 96.38 87 ASN A N 1
ATOM 695 C CA . ASN A 1 87 ? -8.484 3.636 8.486 1.00 96.38 87 ASN A CA 1
ATOM 696 C C . ASN A 1 87 ? -9.100 2.254 8.306 1.00 96.38 87 ASN A C 1
ATOM 698 O O . ASN A 1 87 ? -9.316 1.798 7.179 1.00 96.38 87 ASN A O 1
ATOM 702 N N . GLN A 1 88 ? -9.364 1.581 9.417 1.00 94.62 88 GLN A N 1
ATOM 703 C CA . GLN A 1 88 ? -10.059 0.313 9.426 1.00 94.62 88 GLN A CA 1
ATOM 704 C C . GLN A 1 88 ? -11.538 0.557 9.120 1.00 94.62 88 GLN A C 1
ATOM 706 O O . GLN A 1 88 ? -12.232 1.252 9.857 1.00 94.62 88 GLN A O 1
ATOM 711 N N . GLU A 1 89 ? -12.019 -0.031 8.029 1.00 95.31 89 GLU A N 1
ATOM 712 C CA . GLU A 1 89 ? -13.426 0.062 7.627 1.00 95.31 89 GLU A CA 1
ATOM 713 C C . GLU A 1 89 ? -14.237 -1.082 8.244 1.00 95.31 89 GLU A C 1
ATOM 715 O O . GLU A 1 89 ? -15.344 -0.891 8.743 1.00 95.31 89 GLU A O 1
ATOM 720 N N . SER A 1 90 ? -13.672 -2.292 8.248 1.00 94.38 90 SER A N 1
ATOM 721 C CA . SER A 1 90 ? -14.285 -3.464 8.869 1.00 94.38 90 SER A CA 1
ATOM 722 C C . SER A 1 90 ? -13.231 -4.451 9.361 1.00 94.38 90 SER A C 1
ATOM 724 O O . SER A 1 90 ? -12.022 -4.218 9.272 1.00 94.38 90 SER A O 1
ATOM 726 N N . GLU A 1 91 ? -13.673 -5.592 9.891 1.00 92.69 91 GLU A N 1
ATOM 727 C CA . GLU A 1 91 ? -12.757 -6.684 10.203 1.00 92.69 91 GLU A CA 1
ATOM 728 C C . GLU A 1 91 ? -11.942 -7.046 8.953 1.00 92.69 91 GLU A C 1
ATOM 730 O O . GLU A 1 91 ? -12.503 -7.293 7.885 1.00 92.69 91 GLU A O 1
ATOM 735 N N . ASN A 1 92 ? -10.615 -7.040 9.095 1.00 94.81 92 ASN A N 1
ATOM 736 C CA . ASN A 1 92 ? -9.656 -7.367 8.044 1.00 94.81 92 ASN A CA 1
ATOM 737 C C . ASN A 1 92 ? -9.694 -6.479 6.786 1.00 94.81 92 ASN A C 1
ATOM 739 O O . ASN A 1 92 ? -9.101 -6.869 5.782 1.00 94.81 92 ASN A O 1
ATOM 743 N N . LEU A 1 93 ? -10.332 -5.305 6.823 1.00 96.69 93 LEU A N 1
ATOM 744 C CA . LEU A 1 93 ? -10.387 -4.377 5.693 1.00 96.69 93 LEU A CA 1
ATOM 745 C C . LEU A 1 93 ? -10.013 -2.962 6.128 1.00 96.69 93 LEU A C 1
ATOM 747 O O . LEU A 1 93 ? -10.630 -2.383 7.024 1.00 96.69 93 LEU A O 1
ATOM 751 N N . TRP A 1 94 ? -9.047 -2.387 5.422 1.00 97.50 94 TRP A N 1
ATOM 752 C CA . TRP A 1 94 ? -8.603 -1.012 5.583 1.00 97.50 94 TRP A CA 1
ATOM 753 C C . TRP A 1 94 ? -8.762 -0.256 4.275 1.00 97.50 94 TRP A C 1
ATOM 755 O O . TRP A 1 94 ? -8.507 -0.790 3.194 1.00 97.50 94 TRP A O 1
ATOM 765 N N . ILE A 1 95 ? -9.147 1.008 4.386 1.00 98.44 95 ILE A N 1
ATOM 766 C CA . ILE A 1 95 ? -9.284 1.924 3.259 1.00 98.44 95 ILE A CA 1
ATOM 767 C C . ILE A 1 95 ? -8.431 3.160 3.507 1.00 98.44 95 ILE A C 1
ATOM 769 O O . ILE A 1 95 ? -8.236 3.584 4.647 1.00 98.44 95 ILE A O 1
ATOM 773 N N . GLY A 1 96 ? -7.937 3.777 2.442 1.00 98.19 96 GLY A N 1
ATOM 774 C CA . GLY A 1 96 ? -7.242 5.043 2.591 1.00 98.19 96 GLY A CA 1
ATOM 775 C C . GLY A 1 96 ? -6.516 5.489 1.344 1.00 98.19 96 GLY A C 1
ATOM 776 O O . GLY A 1 96 ? -7.038 5.382 0.233 1.00 98.19 96 GLY A O 1
ATOM 777 N N . THR A 1 97 ? -5.330 6.059 1.536 1.00 98.56 97 THR A N 1
ATOM 778 C CA . THR A 1 97 ? -4.581 6.695 0.450 1.00 98.56 97 THR A CA 1
ATOM 779 C C . THR A 1 97 ? -3.107 6.359 0.470 1.00 98.56 97 THR A C 1
ATOM 781 O O . THR A 1 97 ? -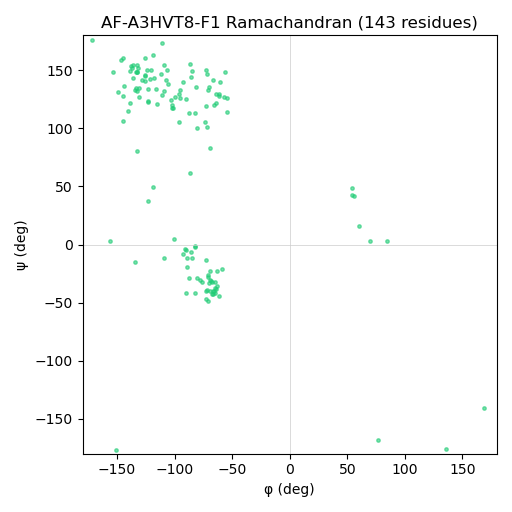2.524 6.140 1.529 1.00 98.56 97 THR A O 1
ATOM 784 N N . ILE A 1 98 ? -2.519 6.389 -0.722 1.00 98.69 98 ILE A N 1
ATOM 785 C CA . ILE A 1 98 ? -1.082 6.351 -0.959 1.00 98.69 98 ILE A CA 1
ATOM 786 C C . ILE A 1 98 ? -0.687 7.580 -1.770 1.00 98.69 98 ILE A C 1
ATOM 788 O O . ILE A 1 98 ? -1.341 7.917 -2.759 1.00 98.69 98 ILE A O 1
ATOM 792 N N . GLN A 1 99 ? 0.385 8.252 -1.367 1.00 98.62 99 GLN A N 1
ATOM 793 C CA . GLN A 1 99 ? 1.002 9.333 -2.121 1.00 98.62 99 GLN A CA 1
ATOM 794 C C . GLN A 1 99 ? 2.260 8.829 -2.825 1.00 98.62 99 GLN A C 1
ATOM 796 O O . GLN A 1 99 ? 3.198 8.409 -2.162 1.00 98.62 99 GLN A O 1
ATOM 801 N N . SER A 1 100 ? 2.296 8.921 -4.153 1.00 98.12 100 SER A N 1
ATOM 802 C CA . SER A 1 100 ? 3.494 8.609 -4.943 1.00 98.12 100 SER A CA 1
ATOM 803 C C . SER A 1 100 ? 4.626 9.581 -4.611 1.00 98.12 100 SER A C 1
ATOM 805 O O . SER A 1 100 ? 4.428 10.796 -4.668 1.00 98.12 100 SER A O 1
ATOM 807 N N . ALA A 1 101 ? 5.813 9.060 -4.309 1.00 97.69 101 ALA A N 1
ATOM 808 C CA . ALA A 1 101 ? 7.037 9.849 -4.203 1.00 97.69 101 ALA A CA 1
ATOM 809 C C . ALA A 1 101 ? 7.511 10.339 -5.584 1.00 97.69 101 ALA A C 1
ATOM 811 O O . ALA A 1 101 ? 8.111 11.406 -5.692 1.00 97.69 101 ALA A O 1
ATOM 812 N N . TYR A 1 102 ? 7.185 9.604 -6.651 1.00 96.94 102 TYR A N 1
ATOM 813 C CA . TYR A 1 102 ? 7.533 9.966 -8.024 1.00 96.94 102 TYR A CA 1
ATOM 814 C C . TYR A 1 102 ? 6.740 11.175 -8.548 1.00 96.94 102 TYR A C 1
ATOM 816 O O . TYR A 1 102 ? 7.324 12.095 -9.120 1.00 96.94 102 TYR A O 1
ATOM 824 N N . SER A 1 103 ? 5.411 11.195 -8.387 1.00 97.38 103 SER A N 1
ATOM 825 C CA . SER A 1 103 ? 4.564 12.286 -8.917 1.00 97.38 103 SER A CA 1
ATOM 826 C C . SER A 1 103 ? 3.969 13.221 -7.867 1.00 97.38 103 SER A C 1
ATOM 828 O O . SER A 1 103 ? 3.373 14.240 -8.226 1.00 97.38 103 SER A O 1
ATOM 830 N N . GLY A 1 104 ? 4.050 12.872 -6.583 1.00 97.44 104 GLY A N 1
ATOM 831 C CA . GLY A 1 104 ? 3.389 13.597 -5.497 1.00 97.44 104 GLY A CA 1
ATOM 832 C C . GLY A 1 104 ? 1.860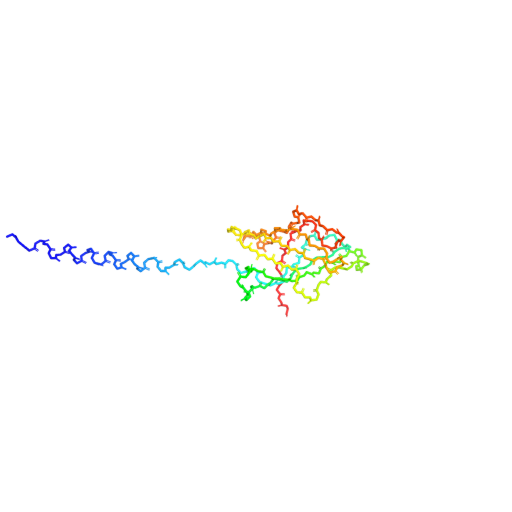 13.470 -5.487 1.00 97.44 104 GLY A C 1
ATOM 833 O O . GLY A 1 104 ? 1.206 14.114 -4.665 1.00 97.44 104 GLY A O 1
ATOM 834 N N . LYS A 1 105 ? 1.261 12.687 -6.395 1.00 98.38 105 LYS A N 1
ATOM 835 C CA . LYS A 1 105 ? -0.195 12.507 -6.486 1.00 98.38 105 LYS A CA 1
ATOM 836 C C . LYS A 1 105 ? -0.689 11.426 -5.531 1.00 98.38 105 LYS A C 1
ATOM 838 O O . LYS A 1 105 ? 0.033 10.481 -5.217 1.00 98.38 105 LYS A O 1
ATOM 843 N N . LYS A 1 106 ? -1.928 11.597 -5.062 1.00 98.44 106 LYS A N 1
ATOM 844 C CA . LYS A 1 106 ? -2.577 10.711 -4.093 1.00 98.44 106 LYS A CA 1
ATOM 845 C C . LYS A 1 106 ? -3.573 9.802 -4.795 1.00 98.44 106 LYS A C 1
ATOM 847 O O . LYS A 1 106 ? -4.487 10.286 -5.449 1.00 98.44 106 LYS A O 1
ATOM 852 N N . SER A 1 107 ? -3.406 8.502 -4.611 1.00 98.62 107 SER A N 1
ATOM 853 C CA . SER A 1 107 ? -4.337 7.477 -5.077 1.00 98.62 107 SER A CA 1
ATOM 854 C C . SER A 1 107 ? -5.119 6.906 -3.896 1.00 98.62 107 SER A C 1
ATOM 856 O O . SER A 1 107 ? -4.610 6.870 -2.774 1.00 98.62 107 SER A O 1
ATOM 858 N N . GLN A 1 108 ? -6.354 6.470 -4.137 1.00 98.69 108 GLN A N 1
ATOM 859 C CA . GLN A 1 108 ? -7.147 5.734 -3.149 1.00 98.69 108 GLN A CA 1
ATOM 860 C C . GLN A 1 108 ? -6.813 4.248 -3.220 1.00 98.69 108 GLN A C 1
ATOM 862 O O . GLN A 1 108 ? -6.582 3.718 -4.313 1.00 98.69 108 GLN A O 1
ATOM 867 N N . LEU A 1 109 ? -6.804 3.585 -2.067 1.00 98.62 109 LEU A N 1
ATOM 868 C CA . LEU A 1 109 ? -6.467 2.172 -1.971 1.00 98.62 109 LEU A CA 1
ATOM 869 C C . LEU A 1 109 ? -7.269 1.442 -0.895 1.00 98.62 109 LEU A C 1
ATOM 871 O O . LEU A 1 109 ? -7.792 2.058 0.038 1.00 98.62 109 LEU A O 1
ATOM 875 N N . THR A 1 110 ? -7.305 0.122 -1.023 1.00 98.56 110 THR A N 1
ATOM 876 C CA . THR A 1 110 ? -7.799 -0.812 -0.014 1.00 98.56 110 THR A CA 1
ATOM 877 C C . THR A 1 110 ? -6.738 -1.859 0.302 1.00 98.56 110 THR A C 1
ATOM 879 O O . THR A 1 110 ? -5.995 -2.290 -0.584 1.00 98.56 110 THR A O 1
ATOM 882 N N . ILE A 1 111 ? -6.691 -2.281 1.563 1.00 98.00 111 ILE A N 1
ATOM 883 C CA . ILE A 1 111 ? -5.916 -3.433 2.023 1.00 98.00 111 ILE A CA 1
ATOM 884 C C . ILE A 1 111 ? -6.873 -4.404 2.701 1.00 98.00 111 ILE A C 1
ATOM 886 O O . ILE A 1 111 ? -7.535 -4.032 3.669 1.00 98.00 111 ILE A O 1
ATOM 890 N N . ALA A 1 112 ? -6.925 -5.643 2.216 1.00 97.62 112 ALA A N 1
ATOM 891 C CA . ALA A 1 112 ? -7.647 -6.728 2.869 1.00 97.62 112 ALA A CA 1
ATOM 892 C C . ALA A 1 112 ? -6.659 -7.763 3.417 1.00 97.62 112 ALA A C 1
ATOM 894 O O . ALA A 1 112 ? -5.781 -8.229 2.696 1.00 97.62 112 ALA A O 1
ATOM 895 N N . TYR A 1 113 ? -6.781 -8.134 4.690 1.00 97.00 113 TYR A N 1
ATOM 896 C CA . TYR A 1 113 ? -5.925 -9.153 5.296 1.00 97.00 113 TYR A CA 1
ATOM 897 C C . TYR A 1 113 ? -6.591 -10.529 5.261 1.00 97.00 113 TYR A C 1
ATOM 899 O O . TYR A 1 113 ? -7.697 -10.715 5.763 1.00 97.00 113 TYR A O 1
ATOM 907 N N . ASN A 1 114 ? -5.896 -11.522 4.712 1.00 95.44 114 ASN A N 1
ATOM 908 C CA . ASN A 1 114 ? -6.313 -12.915 4.761 1.00 95.44 114 ASN A CA 1
ATOM 909 C C . ASN A 1 114 ? -5.604 -13.623 5.931 1.00 95.44 114 ASN A C 1
ATOM 911 O O . ASN A 1 114 ? -4.427 -13.967 5.805 1.00 95.44 114 ASN A O 1
ATOM 915 N N . PRO A 1 115 ? -6.292 -13.909 7.053 1.00 93.06 115 PRO A N 1
ATOM 916 C CA . PRO A 1 115 ? -5.663 -14.539 8.214 1.00 93.06 115 PRO A CA 1
ATOM 917 C C . PRO A 1 115 ? -5.251 -15.996 7.981 1.00 93.06 115 PRO A C 1
ATOM 919 O O . PRO A 1 115 ? -4.371 -16.493 8.682 1.00 93.06 115 PRO A O 1
ATOM 922 N N . LYS A 1 116 ? -5.875 -16.690 7.021 1.00 93.56 116 LYS A N 1
ATOM 923 C CA . LYS A 1 116 ? -5.568 -18.091 6.717 1.00 93.56 116 LYS A CA 1
ATOM 924 C C . LYS A 1 116 ? -4.226 -18.211 5.999 1.00 93.56 116 LYS A C 1
ATOM 926 O O . LYS A 1 116 ? -3.404 -19.035 6.384 1.00 93.56 116 LYS A O 1
ATOM 931 N N . GLU A 1 117 ? -4.021 -17.371 4.990 1.00 94.06 117 GLU A N 1
ATOM 932 C CA . GLU A 1 117 ? -2.806 -17.367 4.165 1.00 94.06 117 GLU A CA 1
ATOM 933 C C . GLU A 1 117 ? -1.739 -16.390 4.696 1.00 94.06 117 GLU A C 1
ATOM 935 O O . GLU A 1 117 ? -0.608 -16.399 4.229 1.00 94.06 117 GLU A O 1
ATOM 940 N N . LYS A 1 118 ? -2.080 -15.562 5.698 1.00 93.31 118 LYS A N 1
ATOM 941 C CA . LYS A 1 118 ? -1.225 -14.507 6.277 1.00 93.31 118 LYS A CA 1
ATOM 942 C C . LYS A 1 118 ? -0.725 -13.501 5.234 1.00 93.31 118 LYS A C 1
ATOM 944 O O . LYS A 1 118 ? 0.428 -13.075 5.262 1.00 93.31 118 LYS A O 1
ATOM 949 N N . GLN A 1 119 ? -1.618 -13.108 4.334 1.00 95.94 119 GLN A N 1
ATOM 950 C CA . GLN A 1 119 ? -1.323 -12.240 3.1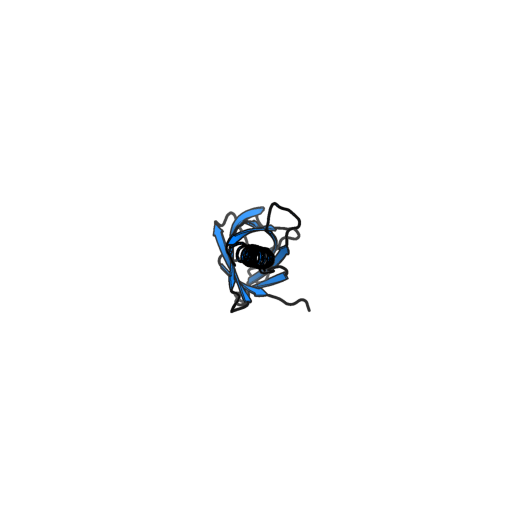95 1.00 95.94 119 GLN A CA 1
ATOM 951 C C . GLN A 1 119 ? -2.155 -10.961 3.241 1.00 95.94 119 GLN A C 1
ATOM 953 O O . GLN A 1 119 ? -3.290 -10.969 3.723 1.00 95.94 119 GLN A O 1
ATOM 958 N N . LEU A 1 120 ? -1.604 -9.878 2.697 1.00 97.38 120 LEU A N 1
ATOM 959 C CA . LEU A 1 120 ? -2.362 -8.673 2.377 1.00 97.38 120 LEU A CA 1
ATOM 960 C C . LEU A 1 120 ? -2.705 -8.661 0.894 1.00 97.38 120 LEU A C 1
ATOM 962 O O . LEU A 1 120 ? -1.826 -8.744 0.043 1.00 97.38 120 LEU A O 1
ATOM 966 N N . GLU A 1 121 ? -3.978 -8.486 0.584 1.00 97.88 121 GLU A N 1
ATOM 967 C CA . GLU A 1 121 ? -4.415 -8.085 -0.740 1.00 97.88 121 GLU A CA 1
ATOM 968 C C . GLU A 1 121 ? -4.405 -6.558 -0.822 1.00 97.88 121 GLU A C 1
ATOM 970 O O . GLU A 1 121 ? -5.159 -5.867 -0.137 1.00 97.88 121 GLU A O 1
ATOM 975 N N . TRP A 1 122 ? -3.508 -6.041 -1.653 1.00 98.31 122 TRP A N 1
ATOM 976 C CA . TRP A 1 122 ? -3.348 -4.631 -1.968 1.00 98.31 122 TRP A CA 1
ATOM 977 C C . TRP A 1 122 ? -4.120 -4.287 -3.238 1.00 98.31 122 TRP A C 1
ATOM 979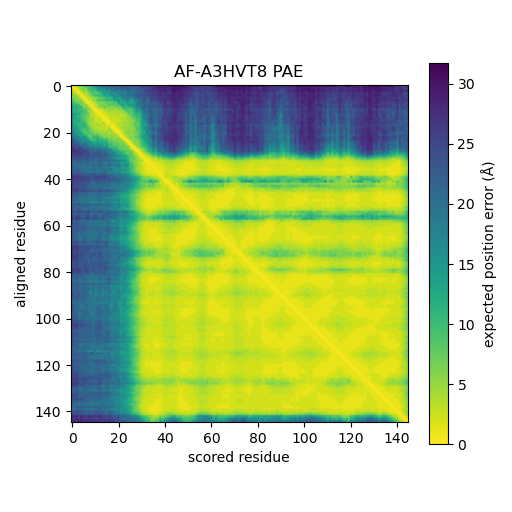 O O . TRP A 1 122 ? -3.951 -4.958 -4.260 1.00 98.31 122 TRP A O 1
ATOM 989 N N . GLN A 1 123 ? -4.892 -3.198 -3.218 1.00 98.56 123 GLN A N 1
ATOM 990 C CA . GLN A 1 123 ? -5.595 -2.717 -4.404 1.00 98.56 123 GLN A CA 1
ATOM 991 C C . GLN A 1 123 ? -5.680 -1.188 -4.465 1.00 98.56 123 GLN A C 1
ATOM 993 O O . GLN A 1 123 ? -6.185 -0.544 -3.551 1.00 98.56 123 GLN A O 1
ATOM 998 N N . ILE A 1 124 ? -5.271 -0.602 -5.592 1.00 98.56 124 ILE A N 1
ATOM 999 C CA . ILE A 1 124 ? -5.554 0.798 -5.929 1.00 98.56 124 ILE A CA 1
ATOM 1000 C C . ILE A 1 124 ? -6.963 0.880 -6.517 1.00 98.56 124 ILE A C 1
ATOM 1002 O O . ILE A 1 124 ? -7.219 0.386 -7.615 1.00 98.56 124 ILE A O 1
ATOM 1006 N N . THR A 1 125 ? -7.882 1.528 -5.804 1.00 98.25 125 THR A N 1
ATOM 1007 C CA . THR A 1 125 ? -9.281 1.693 -6.234 1.00 98.25 125 THR A CA 1
ATOM 1008 C C . THR A 1 125 ? -9.480 2.920 -7.113 1.00 98.25 125 THR A C 1
ATOM 1010 O O . THR A 1 125 ? -10.339 2.923 -7.994 1.00 98.25 125 THR A O 1
ATOM 1013 N N . LYS A 1 126 ? -8.656 3.956 -6.919 1.00 98.19 126 LYS A N 1
ATOM 1014 C CA . LYS A 1 126 ? -8.625 5.145 -7.774 1.00 98.19 126 LYS A CA 1
ATOM 1015 C C . LYS A 1 126 ? -7.197 5.660 -7.905 1.00 98.19 126 LYS A C 1
ATOM 1017 O O . LYS A 1 126 ? -6.670 6.263 -6.973 1.00 98.19 126 LYS A O 1
ATOM 1022 N N . GLY A 1 127 ? -6.593 5.439 -9.069 1.00 96.50 127 GLY A N 1
ATOM 1023 C CA . GLY A 1 127 ? -5.254 5.929 -9.390 1.00 96.50 127 GLY A CA 1
ATOM 1024 C C . GLY A 1 127 ? -5.265 7.390 -9.836 1.00 96.50 127 GLY A C 1
ATOM 1025 O O . GLY A 1 127 ? -6.085 7.779 -10.667 1.00 96.50 127 GLY A O 1
ATOM 1026 N N . GLU A 1 128 ? -4.331 8.191 -9.326 1.00 95.75 128 GLU A N 1
ATOM 1027 C CA . GLU A 1 128 ? -4.088 9.555 -9.804 1.00 95.75 128 GLU A CA 1
ATOM 1028 C C . GLU A 1 128 ? -2.597 9.789 -10.060 1.00 95.75 128 GLU A C 1
ATOM 1030 O O . GLU A 1 128 ? -1.748 9.479 -9.225 1.00 95.75 128 GLU A O 1
ATOM 1035 N N . GLY A 1 129 ? -2.278 10.405 -11.202 1.00 94.38 129 GLY A N 1
ATOM 1036 C CA . GLY A 1 129 ? -0.900 10.699 -11.588 1.00 94.38 129 GLY A CA 1
ATOM 1037 C C . GLY A 1 129 ? -0.123 9.486 -12.095 1.00 94.38 129 GLY A C 1
ATOM 1038 O O . GLY A 1 129 ? -0.684 8.435 -12.397 1.00 94.38 129 GLY A O 1
ATOM 1039 N N . GLN A 1 130 ? 1.188 9.671 -12.227 1.00 95.56 130 GLN 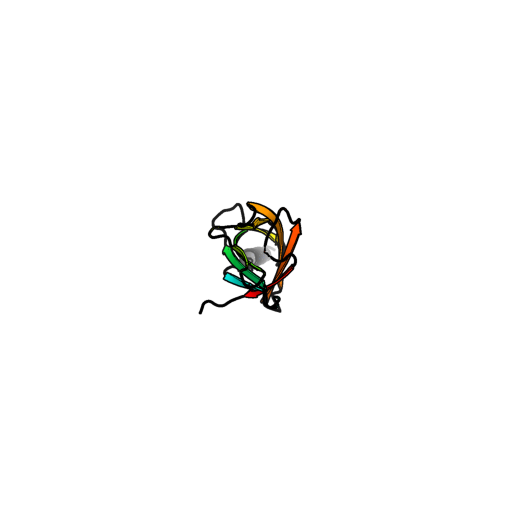A N 1
ATOM 1040 C CA . GLN A 1 130 ? 2.120 8.608 -12.585 1.00 95.56 130 GLN A CA 1
ATOM 1041 C C . GLN A 1 130 ? 2.733 8.033 -11.311 1.00 95.56 130 GLN A C 1
ATOM 1043 O O . GLN A 1 130 ? 3.243 8.783 -10.484 1.00 95.56 130 GLN A O 1
ATOM 1048 N N . PHE A 1 131 ? 2.704 6.717 -11.165 1.00 97.19 131 PHE A N 1
ATOM 1049 C CA . PHE A 1 131 ? 3.246 6.026 -10.002 1.00 97.19 131 PHE A CA 1
ATOM 1050 C C . PHE A 1 131 ? 3.827 4.671 -10.398 1.00 97.19 131 PHE A C 1
ATOM 1052 O O . PHE A 1 131 ? 3.473 4.128 -11.448 1.00 97.19 131 PHE A O 1
ATOM 1059 N N . TYR A 1 132 ? 4.716 4.137 -9.560 1.00 96.56 132 TYR A N 1
ATOM 1060 C CA . TYR A 1 132 ? 5.393 2.854 -9.801 1.00 96.56 132 TYR A CA 1
ATOM 1061 C C . TYR A 1 132 ? 5.180 1.843 -8.674 1.00 96.56 132 TYR A C 1
ATOM 1063 O O . TYR A 1 132 ? 6.055 1.045 -8.358 1.00 96.56 132 TYR A O 1
ATOM 1071 N N . PHE A 1 133 ? 3.975 1.834 -8.116 1.00 96.00 133 PHE A N 1
ATOM 1072 C CA . PHE A 1 133 ? 3.427 0.740 -7.317 1.00 96.00 133 PHE A CA 1
ATOM 1073 C C . PHE A 1 133 ? 2.303 0.026 -8.094 1.00 96.00 133 PHE A C 1
ATOM 1075 O O . PHE A 1 133 ? 1.712 0.612 -9.006 1.00 96.00 133 PHE A O 1
ATOM 1082 N N . PRO A 1 134 ? 2.028 -1.260 -7.819 1.00 96.75 134 PRO A N 1
ATOM 1083 C CA . PRO A 1 134 ? 1.052 -2.033 -8.576 1.00 96.75 134 PRO A CA 1
ATOM 1084 C C . PRO A 1 134 ? -0.391 -1.611 -8.266 1.00 96.75 134 PRO A C 1
ATOM 1086 O O . PRO A 1 134 ? -0.716 -1.201 -7.152 1.00 96.75 134 PRO A O 1
ATOM 1089 N N . TYR A 1 135 ? -1.278 -1.768 -9.255 1.00 97.25 135 TYR A N 1
ATOM 1090 C CA . TYR A 1 135 ? -2.725 -1.620 -9.050 1.00 97.25 135 TYR A CA 1
ATOM 1091 C C . TYR A 1 135 ? -3.306 -2.737 -8.181 1.00 97.25 135 TYR A C 1
ATOM 1093 O O . TYR A 1 135 ? -4.273 -2.499 -7.466 1.00 97.25 135 TYR A O 1
ATOM 1101 N N . HIS A 1 136 ? -2.730 -3.937 -8.250 1.00 97.62 136 HIS A N 1
ATOM 1102 C CA . HIS A 1 136 ? -3.107 -5.096 -7.448 1.00 97.62 136 HIS A CA 1
ATOM 1103 C C . HIS A 1 136 ? -1.858 -5.899 -7.093 1.00 97.62 136 HIS A C 1
ATOM 1105 O O . HIS A 1 136 ? -0.993 -6.085 -7.953 1.00 97.62 136 HIS A O 1
ATOM 1111 N N . ALA A 1 137 ? -1.751 -6.338 -5.842 1.00 97.81 137 ALA A N 1
ATOM 1112 C CA . ALA A 1 137 ? -0.666 -7.194 -5.382 1.00 97.81 137 ALA A CA 1
ATOM 1113 C C . ALA A 1 137 ? -1.100 -8.047 -4.187 1.00 97.81 137 ALA A C 1
ATOM 1115 O O . ALA A 1 137 ? -1.887 -7.609 -3.352 1.00 97.81 137 ALA A O 1
ATOM 1116 N N . ILE A 1 138 ? -0.532 -9.247 -4.087 1.00 97.88 138 ILE A N 1
ATOM 1117 C CA . ILE A 1 138 ? -0.592 -10.068 -2.876 1.00 97.88 138 ILE A CA 1
ATOM 1118 C C . ILE A 1 138 ? 0.744 -9.910 -2.159 1.00 97.88 138 ILE A C 1
ATOM 1120 O O . ILE A 1 138 ? 1.791 -10.228 -2.729 1.00 97.88 138 ILE A O 1
ATOM 1124 N N . LEU A 1 139 ? 0.704 -9.367 -0.947 1.00 98.00 139 LEU A N 1
ATOM 1125 C CA . LEU A 1 139 ? 1.883 -9.088 -0.142 1.00 98.00 139 LEU A CA 1
ATOM 1126 C C . LEU A 1 139 ? 2.011 -10.103 0.989 1.00 98.00 139 LEU A C 1
ATOM 1128 O O . LEU A 1 139 ? 1.034 -10.425 1.668 1.00 98.00 139 LEU A O 1
ATOM 1132 N N . GLU A 1 140 ? 3.233 -10.556 1.218 1.00 96.69 140 GLU A N 1
ATOM 1133 C CA . GLU A 1 140 ? 3.597 -11.463 2.300 1.00 96.69 140 GLU A CA 1
ATOM 1134 C C . GLU A 1 140 ? 4.461 -10.739 3.320 1.00 96.69 140 GLU A C 1
ATOM 1136 O O . GLU A 1 140 ? 5.224 -9.831 2.983 1.00 96.69 140 GLU A O 1
ATOM 1141 N N . LYS A 1 141 ? 4.305 -11.116 4.589 1.00 95.25 141 LYS A N 1
ATOM 1142 C CA . LYS A 1 141 ? 5.056 -10.498 5.676 1.00 95.25 141 LYS A CA 1
ATOM 1143 C C . LYS A 1 141 ? 6.516 -10.929 5.600 1.00 95.25 141 LYS A C 1
ATOM 1145 O O . LYS A 1 141 ? 6.797 -12.119 5.488 1.00 95.25 141 LYS A O 1
ATOM 1150 N N . VAL A 1 142 ? 7.423 -9.966 5.710 1.00 93.06 142 VAL A N 1
ATOM 1151 C CA . VAL A 1 142 ? 8.863 -10.224 5.760 1.00 93.06 142 VAL A CA 1
ATOM 1152 C C . VAL A 1 142 ? 9.327 -10.103 7.197 1.00 93.06 142 VAL A C 1
ATOM 1154 O O . VAL A 1 142 ? 9.217 -9.038 7.814 1.00 93.06 142 VAL A O 1
ATOM 1157 N N . ASP A 1 143 ? 9.830 -11.209 7.735 1.00 81.19 143 ASP A N 1
ATOM 1158 C CA . ASP A 1 143 ? 10.425 -11.222 9.062 1.00 81.19 143 ASP A CA 1
ATOM 1159 C C . ASP A 1 143 ? 11.756 -10.446 9.038 1.00 81.19 143 ASP A C 1
ATOM 1161 O O . ASP A 1 143 ? 12.546 -10.599 8.101 1.00 81.19 143 ASP A O 1
ATOM 1165 N N . PRO A 1 144 ? 12.024 -9.582 10.033 1.00 67.56 144 PRO A N 1
ATOM 1166 C CA . PRO A 1 144 ? 13.321 -8.931 10.146 1.00 67.56 144 PRO A CA 1
ATOM 1167 C C . PRO A 1 144 ? 14.403 -9.992 10.408 1.00 67.56 144 PRO A C 1
ATOM 1169 O O . PRO A 1 144 ? 14.305 -10.737 11.384 1.00 67.56 144 PRO A O 1
ATOM 1172 N N . ASN A 1 145 ? 15.406 -10.055 9.525 1.00 49.97 145 ASN A N 1
ATOM 1173 C CA . ASN A 1 145 ? 16.611 -10.879 9.700 1.00 49.97 145 ASN A CA 1
ATOM 1174 C C . ASN A 1 145 ? 17.469 -10.414 10.882 1.00 49.97 145 ASN A C 1
ATOM 1176 O O . ASN A 1 145 ? 17.560 -9.182 11.098 1.00 49.97 145 ASN A O 1
#